Protein AF-A0A836RJ78-F1 (afdb_monomer_lite)

Structure (mmCIF, N/CA/C/O backbone):
data_AF-A0A836RJ78-F1
#
_entry.id   AF-A0A836RJ78-F1
#
loop_
_atom_site.group_PDB
_atom_site.id
_atom_site.type_symbol
_atom_site.label_atom_id
_atom_site.label_alt_id
_atom_site.label_comp_id
_atom_site.label_asym_id
_atom_site.label_entity_id
_atom_site.label_seq_id
_atom_site.pdbx_PDB_ins_code
_atom_site.Cartn_x
_atom_site.Cartn_y
_atom_site.Cartn_z
_atom_site.occupancy
_atom_site.B_iso_or_equiv
_atom_site.auth_seq_id
_atom_site.auth_comp_id
_atom_site.auth_asym_id
_atom_site.auth_atom_id
_atom_site.pdbx_PDB_model_num
ATOM 1 N N . MET A 1 1 ? 1.243 12.152 -1.945 1.00 72.06 1 MET A N 1
ATOM 2 C CA . MET A 1 1 ? 0.239 11.650 -2.919 1.00 72.06 1 MET A CA 1
ATOM 3 C C . MET A 1 1 ? -0.428 10.398 -2.360 1.00 72.06 1 MET A C 1
ATOM 5 O O . MET A 1 1 ? 0.241 9.687 -1.631 1.00 72.06 1 MET A O 1
ATOM 9 N N . LEU A 1 2 ? -1.726 10.197 -2.639 1.00 92.31 2 LEU A N 1
ATOM 10 C CA . LEU A 1 2 ? -2.686 9.185 -2.127 1.00 92.31 2 LEU A CA 1
ATOM 11 C C . LEU A 1 2 ? -2.325 8.403 -0.845 1.00 92.31 2 LEU A C 1
ATOM 13 O O . LEU A 1 2 ? -3.005 8.567 0.161 1.00 92.31 2 LEU A O 1
ATOM 17 N N . THR A 1 3 ? -1.271 7.590 -0.859 1.00 96.31 3 THR A N 1
ATOM 18 C CA . THR A 1 3 ? -0.693 6.904 0.308 1.00 96.31 3 THR A CA 1
ATOM 19 C C . THR A 1 3 ? -0.531 7.814 1.521 1.00 96.31 3 THR A C 1
ATOM 21 O O . THR A 1 3 ? -0.922 7.442 2.620 1.00 96.31 3 THR A O 1
ATOM 24 N N . ASP A 1 4 ? -0.008 9.029 1.328 1.00 97.50 4 ASP A N 1
ATOM 25 C CA . ASP A 1 4 ? 0.209 9.966 2.439 1.00 97.50 4 ASP A CA 1
ATOM 26 C C . ASP A 1 4 ? -1.122 10.441 3.038 1.00 97.50 4 ASP A C 1
ATOM 28 O O . ASP A 1 4 ? -1.225 10.646 4.241 1.00 97.50 4 ASP A O 1
ATOM 32 N N . GLN A 1 5 ? -2.159 10.581 2.203 1.00 97.62 5 GLN A N 1
ATOM 33 C CA . GLN A 1 5 ? -3.507 10.953 2.644 1.00 97.62 5 GLN A CA 1
ATOM 34 C C . GLN A 1 5 ? -4.193 9.790 3.369 1.00 97.62 5 GLN A C 1
ATOM 36 O O . GLN A 1 5 ? -4.880 10.010 4.363 1.00 97.62 5 GLN A O 1
ATOM 41 N N . ALA A 1 6 ? -3.971 8.554 2.913 1.00 98.00 6 ALA A N 1
ATOM 42 C CA . ALA A 1 6 ? -4.425 7.351 3.604 1.00 98.00 6 ALA A CA 1
ATOM 43 C C . ALA A 1 6 ? -3.778 7.228 4.993 1.00 98.00 6 ALA A C 1
ATOM 45 O O . ALA A 1 6 ? -4.482 7.036 5.981 1.00 98.00 6 ALA A O 1
ATOM 46 N N . ILE A 1 7 ? -2.457 7.416 5.082 1.00 98.38 7 ILE A N 1
ATOM 47 C CA . ILE A 1 7 ? -1.713 7.436 6.349 1.00 98.38 7 ILE A CA 1
ATOM 48 C C . ILE A 1 7 ? -2.238 8.540 7.269 1.00 98.38 7 ILE A C 1
ATOM 50 O O . ILE A 1 7 ? -2.591 8.260 8.412 1.00 98.38 7 ILE A O 1
ATOM 54 N N . TRP A 1 8 ? -2.368 9.766 6.754 1.00 98.44 8 TRP A N 1
ATOM 55 C CA . TRP A 1 8 ? -2.912 10.892 7.511 1.00 98.44 8 TRP A CA 1
ATOM 56 C C . TRP A 1 8 ? -4.312 10.580 8.056 1.00 98.44 8 TRP A C 1
ATOM 58 O O . TRP A 1 8 ? -4.587 10.808 9.234 1.00 98.44 8 TRP A O 1
ATOM 68 N N . PHE A 1 9 ? -5.188 10.002 7.231 1.00 98.50 9 PHE A N 1
ATOM 69 C CA . PHE A 1 9 ? -6.529 9.608 7.648 1.00 98.50 9 PHE A CA 1
ATOM 70 C C . PHE A 1 9 ? -6.489 8.567 8.772 1.00 98.50 9 PHE A C 1
ATOM 72 O O . PHE A 1 9 ? -7.209 8.719 9.757 1.00 98.50 9 PHE A O 1
ATOM 79 N N . ILE A 1 10 ? -5.649 7.535 8.657 1.00 98.31 10 ILE A N 1
ATOM 80 C CA . ILE A 1 10 ? -5.497 6.502 9.693 1.00 98.31 10 ILE A CA 1
ATOM 81 C C . ILE A 1 10 ? -5.029 7.138 11.009 1.00 98.31 10 ILE A C 1
ATOM 83 O O . ILE A 1 10 ? -5.636 6.898 12.053 1.00 98.31 10 ILE A O 1
ATOM 87 N N . GLU A 1 11 ? -4.013 8.003 10.967 1.00 98.19 11 GLU A N 1
ATOM 88 C CA . GLU A 1 11 ? -3.467 8.680 12.153 1.00 98.19 11 GLU A CA 1
ATOM 89 C C . GLU A 1 11 ? -4.524 9.510 12.894 1.00 98.19 11 GLU A C 1
ATOM 91 O O . GLU A 1 11 ? -4.601 9.458 14.122 1.00 98.19 11 GLU A O 1
ATOM 96 N N . HIS A 1 12 ? -5.381 10.222 12.159 1.00 98.31 12 HIS A N 1
ATOM 97 C CA . HIS A 1 12 ? -6.412 11.096 12.732 1.00 98.31 12 HIS A CA 1
ATOM 98 C C . HIS A 1 12 ? -7.692 10.354 13.143 1.00 98.31 12 HIS A C 1
ATOM 100 O O . HIS A 1 12 ? -8.584 10.951 13.745 1.00 98.31 12 HIS A O 1
ATOM 106 N N . ASN A 1 13 ? -7.805 9.061 12.827 1.00 98.12 13 ASN A N 1
ATOM 107 C CA . ASN A 1 13 ? -8.980 8.246 13.142 1.00 98.12 13 ASN A CA 1
ATOM 108 C C . ASN A 1 13 ? -8.655 7.001 13.975 1.00 98.12 13 ASN A C 1
ATOM 110 O O . ASN A 1 13 ? -9.552 6.208 14.241 1.00 98.12 13 ASN A O 1
ATOM 114 N N . LYS A 1 14 ? -7.410 6.840 14.434 1.00 97.44 14 LYS A N 1
ATOM 115 C CA . LYS A 1 14 ? -6.915 5.648 15.143 1.00 97.44 14 LYS A CA 1
ATOM 116 C C . LYS A 1 14 ? -7.716 5.243 16.391 1.00 97.44 14 LYS A C 1
ATOM 118 O O . LYS A 1 14 ? -7.710 4.064 16.747 1.00 97.44 14 LYS A O 1
ATOM 123 N N . ASP A 1 15 ? -8.409 6.187 17.030 1.00 97.69 15 ASP A N 1
ATOM 124 C CA . ASP A 1 15 ? -9.154 5.985 18.283 1.00 97.69 15 ASP A CA 1
ATOM 125 C C . ASP A 1 15 ? -10.634 5.607 18.071 1.00 97.69 15 ASP A C 1
ATOM 127 O O . ASP A 1 15 ? -11.384 5.442 19.034 1.00 97.69 15 ASP A O 1
ATOM 131 N N . ARG A 1 16 ? -11.078 5.447 16.817 1.00 97.56 16 ARG A N 1
ATOM 132 C CA . ARG A 1 16 ? -12.441 5.016 16.467 1.00 97.56 16 ARG A CA 1
ATOM 133 C C . ARG A 1 16 ? -12.436 4.049 15.276 1.00 97.56 16 ARG A C 1
ATOM 135 O O . ARG A 1 16 ? -11.503 4.079 14.477 1.00 97.56 16 ARG A O 1
ATOM 142 N N . PRO A 1 17 ? -13.471 3.208 15.103 1.00 98.00 17 PRO A N 1
ATOM 143 C CA . PRO A 1 17 ? -13.610 2.419 13.884 1.00 98.00 17 PRO A CA 1
ATOM 144 C C . PRO A 1 17 ? -13.657 3.321 12.646 1.00 98.00 17 PRO A C 1
ATOM 146 O O . PRO A 1 17 ? -14.312 4.369 12.656 1.00 98.00 17 PRO A O 1
ATOM 149 N N . PHE A 1 18 ? -12.988 2.901 11.576 1.00 98.12 18 PHE A N 1
ATOM 150 C CA . PHE A 1 18 ? -12.982 3.607 10.301 1.00 98.12 18 PHE A CA 1
ATOM 151 C C . PHE A 1 18 ? -13.168 2.642 9.131 1.00 98.12 18 PHE A C 1
ATOM 153 O O . PHE A 1 18 ? -12.894 1.448 9.229 1.00 98.12 18 PHE A O 1
ATOM 160 N N . PHE A 1 19 ? -13.618 3.195 8.008 1.00 98.12 19 PHE A N 1
ATOM 161 C CA . PHE A 1 19 ? -13.614 2.537 6.711 1.00 98.12 19 PHE A CA 1
ATOM 162 C C . PHE A 1 19 ? -12.801 3.398 5.748 1.00 98.12 19 PHE A C 1
ATOM 164 O O . PHE A 1 19 ? -13.017 4.608 5.669 1.00 98.12 19 PHE A O 1
ATOM 171 N N . LEU A 1 20 ? -11.861 2.775 5.042 1.00 97.88 20 LEU A N 1
ATOM 172 C CA . LEU A 1 20 ? -10.980 3.441 4.093 1.00 97.88 20 LEU A CA 1
ATOM 173 C C . LEU A 1 20 ? -10.846 2.569 2.846 1.00 97.88 20 LEU A C 1
ATOM 175 O O . LEU A 1 20 ? -10.470 1.405 2.935 1.00 97.88 20 LEU A O 1
ATOM 179 N N . THR A 1 21 ? -11.133 3.151 1.685 1.00 97.50 21 THR A N 1
ATOM 180 C CA . THR A 1 21 ? -10.831 2.554 0.381 1.00 97.50 21 THR A CA 1
ATOM 181 C C . THR A 1 21 ? -9.705 3.352 -0.256 1.00 97.50 21 THR A C 1
ATOM 183 O O . THR A 1 21 ? -9.824 4.567 -0.414 1.00 97.50 21 THR A O 1
ATOM 186 N N . VAL A 1 22 ? -8.613 2.676 -0.607 1.00 96.38 22 VAL A N 1
ATOM 187 C CA . VAL A 1 22 ? -7.462 3.289 -1.275 1.00 96.38 22 VAL A CA 1
ATOM 188 C C . VAL A 1 22 ? -7.372 2.717 -2.683 1.00 96.38 22 VAL A C 1
ATOM 190 O O . VAL A 1 22 ? -6.897 1.605 -2.878 1.00 96.38 22 VAL A O 1
ATOM 193 N N . SER A 1 23 ? -7.864 3.476 -3.659 1.00 94.94 23 SER A N 1
ATOM 194 C CA . SER A 1 23 ? -7.882 3.069 -5.066 1.00 94.94 23 SER A CA 1
ATOM 195 C C . SER A 1 23 ? -6.689 3.671 -5.799 1.00 94.94 23 SER A C 1
ATOM 197 O O . SER A 1 23 ? -6.762 4.784 -6.324 1.00 94.94 23 SER A O 1
ATOM 199 N N . HIS A 1 24 ? -5.563 2.962 -5.799 1.00 92.06 24 HIS A N 1
ATOM 200 C CA . HIS A 1 24 ? -4.395 3.376 -6.571 1.00 92.06 24 HIS A CA 1
ATOM 201 C C . HIS A 1 24 ? -4.699 3.407 -8.067 1.00 92.06 24 HIS A C 1
ATOM 203 O O . HIS A 1 24 ? -5.352 2.519 -8.601 1.00 92.06 24 HIS A O 1
ATOM 209 N N . TYR A 1 25 ? -4.187 4.433 -8.751 1.00 87.38 25 TYR A N 1
ATOM 210 C CA . TYR A 1 25 ? -4.277 4.518 -10.210 1.00 87.38 25 TYR A CA 1
ATOM 211 C C . TYR A 1 25 ? -3.313 3.542 -10.900 1.00 87.38 25 TYR A C 1
ATOM 213 O O . TYR A 1 25 ? -3.608 3.011 -11.968 1.00 87.38 25 TYR A O 1
ATOM 221 N N . ALA A 1 26 ? -2.155 3.279 -10.282 1.00 84.25 26 ALA A N 1
ATOM 222 C CA . ALA A 1 26 ? -1.251 2.239 -10.753 1.00 84.25 26 ALA A CA 1
ATOM 223 C C . ALA A 1 26 ? -1.970 0.878 -10.689 1.00 84.25 26 ALA A C 1
ATOM 225 O O . ALA A 1 26 ? -2.561 0.543 -9.670 1.00 84.25 26 ALA A O 1
ATOM 226 N N . VAL A 1 27 ? -1.956 0.055 -11.733 1.00 88.19 27 VAL A N 1
ATOM 227 C CA . VAL A 1 27 ? -1.054 0.050 -12.903 1.00 88.19 27 VAL A CA 1
ATOM 228 C C . VAL A 1 27 ? -1.744 0.435 -14.221 1.00 88.19 27 VAL A C 1
ATOM 230 O O . VAL A 1 27 ? -1.347 -0.029 -15.291 1.00 88.19 27 VAL A O 1
ATOM 233 N N . HIS A 1 28 ? -2.803 1.249 -14.153 1.00 87.69 28 HIS A N 1
ATOM 234 C CA . HIS A 1 28 ? -3.562 1.651 -15.335 1.00 87.69 28 HIS A CA 1
ATOM 235 C C . HIS A 1 28 ? -2.687 2.430 -16.328 1.00 87.69 28 HIS A C 1
ATOM 237 O O . HIS A 1 28 ? -1.810 3.201 -15.944 1.00 87.69 28 HIS A O 1
ATOM 243 N N . ILE A 1 29 ? -2.950 2.227 -17.619 1.00 82.44 29 ILE A N 1
ATOM 244 C CA . ILE A 1 29 ? -2.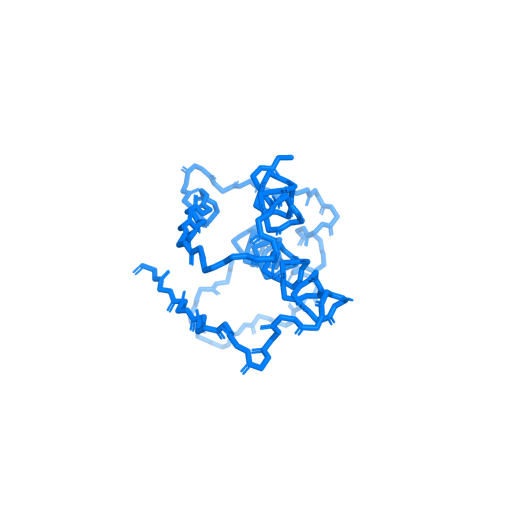259 2.910 -18.716 1.00 82.44 29 ILE A CA 1
ATOM 245 C C . ILE A 1 29 ? -2.487 4.442 -18.680 1.00 82.44 29 ILE A C 1
ATOM 247 O O . ILE A 1 29 ? -3.541 4.892 -18.216 1.00 82.44 29 ILE A O 1
ATOM 251 N N . PRO A 1 30 ? -1.556 5.268 -19.199 1.00 88.56 30 PRO A N 1
ATOM 252 C CA . PRO A 1 30 ? -0.249 4.916 -19.767 1.00 88.56 30 PRO A CA 1
ATOM 253 C C . PRO A 1 30 ? 0.728 4.370 -18.717 1.00 88.56 30 PRO A C 1
ATOM 255 O O . PRO A 1 30 ? 0.626 4.674 -17.534 1.00 88.56 30 PRO A O 1
ATOM 258 N N . LEU A 1 31 ? 1.665 3.526 -19.156 1.00 90.12 31 LEU A N 1
ATOM 259 C CA . LEU A 1 31 ? 2.653 2.935 -18.257 1.00 90.12 31 LEU A CA 1
ATOM 260 C C . LEU A 1 31 ? 3.794 3.917 -18.009 1.00 90.12 31 LEU A C 1
ATOM 262 O O . LEU A 1 31 ? 4.531 4.253 -18.936 1.00 90.12 31 LEU A O 1
ATOM 266 N N . GLU A 1 32 ? 3.964 4.321 -16.756 1.00 89.75 32 GLU A N 1
ATOM 267 C CA . GLU A 1 32 ? 4.958 5.309 -16.353 1.00 89.75 32 GLU A CA 1
ATOM 268 C C . GLU A 1 32 ? 5.648 4.878 -15.059 1.00 89.75 32 GLU A C 1
ATOM 270 O O . GLU A 1 32 ? 5.012 4.553 -14.058 1.00 89.75 32 GLU A O 1
ATOM 275 N N . ALA A 1 33 ? 6.977 4.877 -15.080 1.00 91.38 33 ALA A N 1
ATOM 276 C CA . ALA A 1 33 ? 7.816 4.616 -13.921 1.00 91.38 33 ALA A CA 1
ATOM 277 C C . ALA A 1 33 ? 9.137 5.375 -14.074 1.00 91.38 33 ALA A C 1
ATOM 279 O O . ALA A 1 33 ? 9.522 5.744 -15.187 1.00 91.38 33 ALA A O 1
ATOM 280 N N . THR A 1 34 ? 9.844 5.601 -12.965 1.00 91.88 34 THR A N 1
ATOM 281 C CA . THR A 1 34 ? 11.142 6.278 -13.024 1.00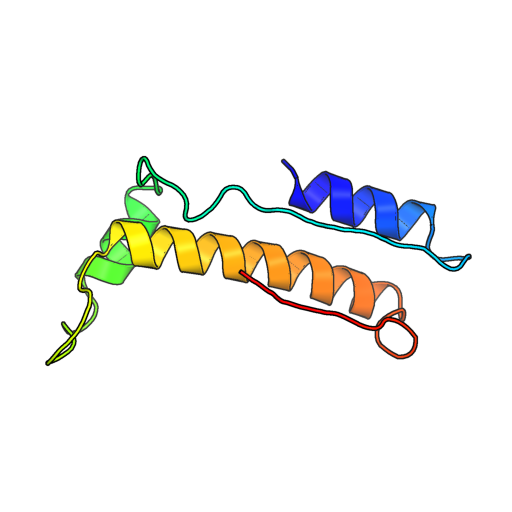 91.88 34 THR A CA 1
ATOM 282 C C . THR A 1 34 ? 12.164 5.427 -13.787 1.00 91.88 34 THR A C 1
ATOM 284 O O . THR A 1 34 ? 12.104 4.191 -13.723 1.00 91.88 34 THR A O 1
ATOM 287 N N . PRO A 1 35 ? 13.125 6.044 -14.498 1.00 93.38 35 PRO A N 1
ATOM 288 C CA . PRO A 1 35 ? 14.149 5.303 -15.229 1.00 93.38 35 PRO A CA 1
ATOM 289 C C . PRO A 1 35 ? 14.909 4.307 -14.346 1.00 93.38 35 PRO A C 1
ATOM 291 O O . PRO A 1 35 ? 15.155 3.179 -14.773 1.00 93.38 35 PRO A O 1
ATOM 294 N N . GLU A 1 36 ? 15.220 4.672 -13.099 1.00 93.44 36 GLU A N 1
ATOM 295 C CA . GLU A 1 36 ? 15.947 3.807 -12.164 1.00 93.44 36 GLU A CA 1
ATOM 296 C C . GLU A 1 36 ? 15.158 2.533 -11.836 1.00 93.44 36 GLU A C 1
ATOM 298 O O . GLU A 1 36 ? 15.719 1.431 -11.839 1.00 93.44 36 GLU A O 1
ATOM 303 N N . ALA A 1 37 ? 13.849 2.669 -11.602 1.00 93.38 37 ALA A N 1
ATOM 304 C CA . ALA A 1 37 ? 12.974 1.538 -11.325 1.00 93.38 37 ALA A CA 1
ATOM 305 C C . ALA A 1 37 ? 12.861 0.623 -12.554 1.00 93.38 37 ALA A C 1
ATOM 307 O O . ALA A 1 37 ? 12.962 -0.597 -12.436 1.00 93.38 37 ALA A O 1
ATOM 308 N N . VAL A 1 38 ? 12.747 1.191 -13.757 1.00 94.94 38 VAL A N 1
ATOM 309 C CA . VAL A 1 38 ? 12.703 0.410 -15.004 1.00 94.94 38 VAL A CA 1
ATOM 310 C C . VAL A 1 38 ? 14.006 -0.367 -15.226 1.00 94.94 38 VAL A C 1
ATOM 312 O O . VAL A 1 38 ? 13.969 -1.552 -15.575 1.00 94.94 38 VAL A O 1
ATOM 315 N N . GLU A 1 39 ? 15.165 0.257 -15.001 1.00 94.81 39 GLU A N 1
ATOM 316 C CA . GLU A 1 39 ? 16.474 -0.391 -15.163 1.00 94.81 39 GLU A CA 1
ATOM 317 C C . GLU A 1 39 ? 16.665 -1.581 -14.217 1.00 94.81 39 GLU A C 1
ATOM 319 O O . GLU A 1 39 ? 17.231 -2.606 -14.614 1.00 94.81 39 GLU A O 1
ATOM 324 N N . LYS A 1 40 ? 16.139 -1.504 -12.989 1.00 94.69 40 LYS A N 1
ATOM 325 C CA . LYS A 1 40 ? 16.127 -2.636 -12.051 1.00 94.69 40 LYS A CA 1
ATOM 326 C C . LYS A 1 40 ? 15.449 -3.866 -12.659 1.00 94.69 40 LYS A C 1
ATOM 328 O O . LYS A 1 40 ? 15.977 -4.971 -12.538 1.00 94.69 40 LYS A O 1
ATOM 333 N N . PHE A 1 41 ? 14.311 -3.690 -13.331 1.00 94.25 41 PHE A N 1
ATOM 334 C CA . PHE A 1 41 ? 13.563 -4.801 -13.928 1.00 94.25 41 PHE A CA 1
ATOM 335 C C . PHE A 1 41 ? 14.103 -5.244 -15.290 1.00 94.25 41 PHE A C 1
ATOM 337 O O . PHE A 1 41 ? 14.001 -6.426 -15.609 1.00 94.25 41 PHE A O 1
ATOM 344 N N . LYS A 1 42 ? 14.764 -4.369 -16.060 1.00 93.19 42 LYS A N 1
ATOM 345 C CA . LYS A 1 42 ? 15.480 -4.772 -17.289 1.00 93.19 42 LYS A CA 1
ATOM 346 C C . LYS A 1 42 ? 16.628 -5.747 -17.022 1.00 93.19 42 LYS A C 1
ATOM 348 O O . LYS A 1 42 ? 16.920 -6.582 -17.873 1.00 93.19 42 LYS A O 1
ATOM 353 N N . LYS A 1 43 ? 17.273 -5.639 -15.856 1.00 93.19 43 LYS A N 1
ATOM 354 C CA . LYS A 1 43 ? 18.373 -6.523 -15.435 1.00 93.19 43 LYS A CA 1
ATOM 355 C C . LYS A 1 43 ? 17.898 -7.886 -14.925 1.00 93.19 43 LYS A C 1
ATOM 357 O O . LYS A 1 43 ? 18.726 -8.778 -14.750 1.00 93.19 43 LYS A O 1
ATOM 362 N N . LYS A 1 44 ? 16.599 -8.061 -14.657 1.00 90.44 44 LYS A N 1
ATOM 363 C CA . LYS A 1 44 ? 16.063 -9.342 -14.183 1.00 90.44 44 LYS A CA 1
ATOM 364 C C . LYS A 1 44 ? 15.963 -10.351 -15.337 1.00 90.44 44 LYS A C 1
ATOM 366 O O . LYS A 1 44 ? 15.703 -9.952 -16.474 1.00 90.44 44 LYS A O 1
ATOM 371 N N . PRO A 1 45 ? 16.144 -11.658 -15.066 1.00 89.69 45 PRO A N 1
ATOM 372 C CA . PRO A 1 45 ? 15.927 -12.698 -16.064 1.00 89.69 45 PRO A CA 1
ATOM 373 C C . PRO A 1 45 ? 14.518 -12.605 -16.647 1.00 89.69 45 PRO A C 1
ATOM 375 O O . PRO A 1 45 ? 13.545 -12.423 -15.913 1.00 89.69 45 PRO A O 1
ATOM 378 N N . LYS A 1 46 ? 14.408 -12.744 -17.969 1.00 88.12 46 LYS A N 1
ATOM 379 C CA . LYS A 1 46 ? 13.105 -12.761 -18.632 1.00 88.12 46 LYS A CA 1
ATOM 380 C C . LYS A 1 46 ? 12.373 -14.052 -18.264 1.00 88.12 46 LYS A C 1
ATOM 382 O O . LYS A 1 46 ? 12.998 -15.115 -18.297 1.00 88.12 46 LYS A O 1
ATOM 387 N N . PRO A 1 47 ? 11.073 -13.989 -17.938 1.00 86.06 47 PRO A N 1
ATOM 388 C CA . PRO A 1 47 ? 10.313 -15.198 -17.688 1.00 86.06 47 PRO A CA 1
ATOM 389 C C . PRO A 1 47 ? 10.205 -16.017 -18.989 1.00 86.06 47 PRO A C 1
ATOM 391 O O . PRO A 1 47 ? 10.132 -15.432 -20.074 1.00 86.06 47 PRO A O 1
ATOM 394 N N . PRO A 1 48 ? 10.184 -17.359 -18.909 1.00 86.50 48 PRO A N 1
ATOM 395 C CA . PRO A 1 48 ? 10.052 -18.219 -20.088 1.00 86.50 48 PRO A CA 1
ATOM 396 C C . PRO A 1 48 ? 8.692 -18.054 -20.786 1.00 86.50 48 PRO A C 1
ATOM 398 O O . PRO A 1 48 ? 8.567 -18.329 -21.975 1.00 86.50 48 PRO A O 1
ATOM 401 N N . THR A 1 4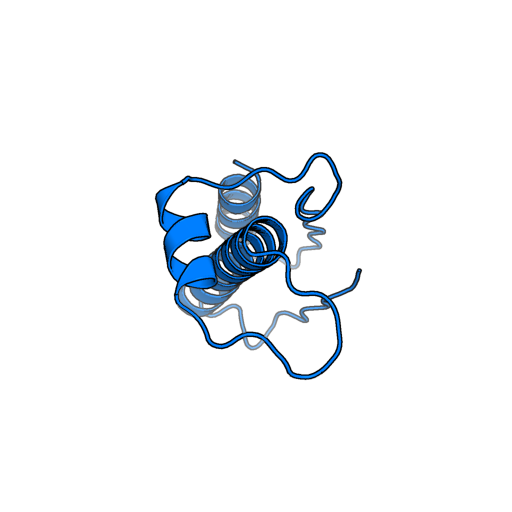9 ? 7.679 -17.584 -20.053 1.00 88.31 49 THR A N 1
ATOM 402 C CA . THR A 1 49 ? 6.311 -17.331 -20.521 1.00 88.31 49 THR A CA 1
ATOM 403 C C . THR A 1 49 ? 5.714 -16.128 -19.787 1.00 88.31 49 THR A C 1
ATOM 405 O O . THR A 1 49 ? 6.087 -15.860 -18.647 1.00 88.31 49 THR A O 1
ATOM 408 N N . GLY A 1 50 ? 4.728 -15.453 -20.383 1.00 84.00 50 GLY A N 1
ATOM 409 C CA . GLY A 1 50 ? 3.976 -14.370 -19.736 1.00 84.00 50 GLY A CA 1
ATOM 410 C C . GLY A 1 50 ? 4.462 -12.962 -20.091 1.00 84.00 50 GLY A C 1
ATOM 411 O O . GLY A 1 50 ? 5.216 -12.759 -21.042 1.00 84.00 50 GLY A O 1
ATOM 412 N N . VAL A 1 51 ? 3.977 -11.968 -19.342 1.00 82.31 51 VAL A N 1
ATOM 413 C CA . VAL A 1 51 ? 4.259 -10.549 -19.603 1.00 82.31 51 VAL A CA 1
ATOM 414 C C . VAL A 1 51 ? 5.682 -10.205 -19.166 1.00 82.31 51 VAL A C 1
ATOM 416 O O . VAL A 1 51 ? 6.039 -10.345 -18.000 1.00 82.31 51 VAL A O 1
ATOM 419 N N . ASN A 1 52 ? 6.482 -9.692 -20.100 1.00 88.12 52 ASN A N 1
ATOM 420 C CA . ASN A 1 52 ? 7.828 -9.189 -19.841 1.00 88.12 52 ASN A CA 1
ATOM 421 C C . ASN A 1 52 ? 7.906 -7.688 -20.157 1.00 88.12 52 ASN A C 1
ATOM 423 O O . ASN A 1 52 ? 8.438 -7.282 -21.191 1.00 88.12 52 ASN A O 1
ATOM 427 N N . ASN A 1 53 ? 7.337 -6.866 -19.273 1.00 93.44 53 ASN A N 1
ATOM 428 C CA . ASN A 1 53 ? 7.355 -5.410 -19.389 1.00 93.44 53 ASN A CA 1
ATOM 429 C C . ASN A 1 53 ? 7.989 -4.786 -18.126 1.00 93.44 53 ASN A C 1
ATOM 431 O O . ASN A 1 53 ? 7.337 -4.730 -17.083 1.00 93.44 53 ASN A O 1
ATOM 435 N N . PRO A 1 54 ? 9.246 -4.307 -18.205 1.00 93.88 54 PRO A N 1
ATOM 436 C CA . PRO A 1 54 ? 9.943 -3.697 -17.072 1.00 93.88 54 PRO A CA 1
ATOM 437 C C . PRO A 1 54 ? 9.268 -2.446 -16.496 1.00 93.88 54 PRO A C 1
ATOM 439 O O . PRO A 1 54 ? 9.379 -2.209 -15.298 1.00 93.88 54 PRO A O 1
ATOM 442 N N . VAL A 1 55 ? 8.554 -1.663 -17.316 1.00 94.44 55 VAL A N 1
ATOM 443 C CA . VAL A 1 55 ? 7.812 -0.478 -16.846 1.00 94.44 55 VAL A CA 1
ATOM 444 C C . VAL A 1 55 ? 6.612 -0.910 -16.014 1.00 94.44 55 VAL A C 1
ATOM 446 O O . VAL A 1 55 ? 6.413 -0.417 -14.909 1.00 94.44 55 VAL A O 1
ATOM 449 N N . TYR A 1 56 ? 5.866 -1.901 -16.501 1.00 93.75 56 TYR A N 1
ATOM 450 C CA . TYR A 1 56 ? 4.750 -2.489 -15.764 1.00 93.75 56 TYR A CA 1
ATOM 451 C C . TYR A 1 56 ? 5.204 -3.089 -14.425 1.00 93.75 56 TYR A C 1
ATOM 453 O O . TYR A 1 56 ? 4.601 -2.831 -13.387 1.00 93.75 56 TYR A O 1
ATOM 461 N N . ALA A 1 57 ? 6.314 -3.833 -14.427 1.00 94.38 57 ALA A N 1
ATOM 462 C CA . ALA A 1 57 ? 6.879 -4.408 -13.210 1.00 94.38 57 ALA A CA 1
ATOM 463 C C . ALA A 1 57 ? 7.335 -3.330 -12.206 1.00 94.38 57 ALA A C 1
ATOM 465 O O . ALA A 1 57 ? 7.114 -3.481 -11.006 1.00 94.38 57 ALA A O 1
ATOM 466 N N . ALA A 1 58 ? 7.902 -2.222 -12.692 1.00 95.25 58 ALA A N 1
ATOM 467 C CA . ALA A 1 58 ? 8.255 -1.078 -11.857 1.00 95.25 58 ALA A CA 1
ATOM 468 C C . ALA A 1 58 ? 7.019 -0.394 -11.243 1.00 95.25 58 ALA A C 1
ATOM 470 O O . ALA A 1 58 ? 7.046 -0.020 -10.073 1.00 95.25 58 ALA A O 1
ATOM 471 N N . MET A 1 59 ? 5.913 -0.273 -11.985 1.00 95.06 59 MET A N 1
ATOM 472 C CA . MET A 1 59 ? 4.659 0.257 -11.435 1.00 95.06 59 MET A CA 1
ATOM 473 C C . MET A 1 59 ? 4.055 -0.660 -10.365 1.00 95.06 59 MET A C 1
ATOM 475 O O . MET A 1 59 ? 3.565 -0.155 -9.357 1.00 95.06 59 MET A O 1
ATOM 479 N N . ILE A 1 60 ? 4.114 -1.986 -10.557 1.00 94.50 60 ILE A N 1
ATOM 480 C CA . ILE A 1 60 ? 3.693 -2.959 -9.535 1.00 94.50 60 ILE A CA 1
ATOM 481 C C . ILE A 1 60 ? 4.518 -2.777 -8.265 1.00 94.50 60 ILE A C 1
ATOM 483 O O . ILE A 1 60 ? 3.954 -2.720 -7.180 1.00 94.50 60 ILE A O 1
ATOM 487 N N . GLU A 1 61 ? 5.839 -2.662 -8.391 1.00 95.06 61 GLU A N 1
ATOM 488 C CA . GLU A 1 61 ? 6.700 -2.459 -7.227 1.00 95.06 61 GLU A CA 1
ATOM 489 C C . GLU A 1 61 ? 6.376 -1.146 -6.506 1.00 95.06 61 GLU A C 1
ATOM 491 O O . GLU A 1 61 ? 6.288 -1.127 -5.285 1.00 95.06 61 GLU A O 1
ATOM 496 N N . ASN A 1 62 ? 6.106 -0.060 -7.232 1.00 93.31 62 ASN A N 1
ATOM 497 C CA . ASN A 1 62 ? 5.691 1.199 -6.609 1.00 93.31 62 ASN A CA 1
ATOM 498 C C . ASN A 1 62 ? 4.347 1.078 -5.866 1.00 93.31 62 ASN A C 1
ATOM 500 O O . ASN A 1 62 ? 4.180 1.670 -4.797 1.00 93.31 62 ASN A O 1
ATOM 504 N N . LEU A 1 63 ? 3.391 0.320 -6.415 1.00 95.12 63 LEU A N 1
ATOM 505 C CA . LEU A 1 63 ? 2.128 0.010 -5.742 1.00 95.12 63 LEU A CA 1
ATOM 506 C C . LEU A 1 63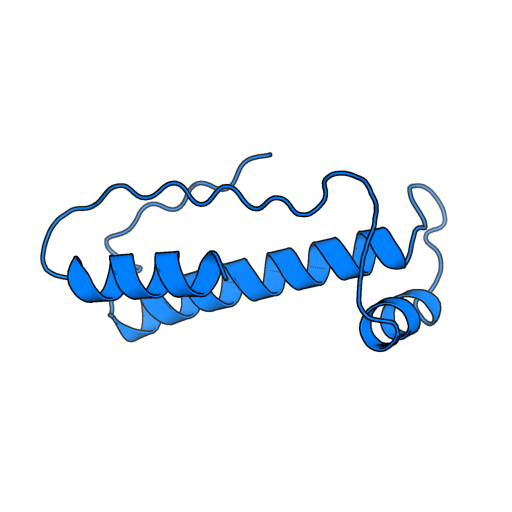 ? 2.371 -0.805 -4.465 1.00 95.12 63 LEU A C 1
ATOM 508 O O . LEU A 1 63 ? 1.858 -0.443 -3.409 1.00 95.12 63 LEU A O 1
ATOM 512 N N . ASP A 1 64 ? 3.191 -1.851 -4.552 1.00 96.19 64 ASP A N 1
ATOM 513 C CA . ASP A 1 64 ? 3.586 -2.694 -3.421 1.00 96.19 64 ASP A CA 1
ATOM 514 C C . ASP A 1 64 ? 4.231 -1.867 -2.299 1.00 96.19 64 ASP A C 1
ATOM 516 O O . ASP A 1 64 ? 3.775 -1.909 -1.158 1.00 96.19 64 ASP A O 1
ATOM 520 N N . GLN A 1 65 ? 5.187 -0.996 -2.635 1.00 96.06 65 GLN A N 1
ATOM 521 C CA . GLN A 1 65 ? 5.798 -0.070 -1.676 1.00 96.06 65 GLN A CA 1
ATOM 522 C C . GLN A 1 65 ? 4.773 0.881 -1.054 1.00 96.06 65 GLN A C 1
ATOM 524 O O . GLN A 1 65 ? 4.836 1.192 0.134 1.00 96.06 65 GLN A O 1
ATOM 529 N N . SER A 1 66 ? 3.788 1.342 -1.826 1.00 95.88 66 SER A N 1
ATOM 530 C CA . SER A 1 66 ? 2.717 2.151 -1.259 1.00 95.88 66 SER A CA 1
ATOM 531 C C . SER A 1 66 ? 1.845 1.375 -0.271 1.00 95.88 66 SER A C 1
ATOM 533 O O . SER A 1 66 ? 1.357 1.983 0.682 1.00 95.88 66 SER A O 1
ATOM 535 N N . ILE A 1 67 ? 1.569 0.101 -0.526 1.00 96.81 67 ILE A N 1
ATOM 536 C CA . ILE A 1 67 ? 0.777 -0.739 0.376 1.00 96.81 67 ILE A CA 1
ATOM 537 C C . ILE A 1 67 ? 1.587 -1.005 1.641 1.00 96.81 67 ILE A C 1
ATOM 539 O O . ILE A 1 67 ? 1.062 -0.803 2.734 1.00 96.81 67 ILE A O 1
ATOM 543 N N . ALA A 1 68 ? 2.872 -1.344 1.497 1.00 97.75 68 ALA A N 1
ATOM 544 C CA . ALA A 1 68 ? 3.795 -1.548 2.610 1.00 97.75 68 ALA A CA 1
ATOM 545 C C . ALA A 1 68 ? 3.771 -0.363 3.583 1.00 97.75 68 ALA A C 1
ATOM 547 O O . ALA A 1 68 ? 3.504 -0.556 4.762 1.00 97.75 68 ALA A O 1
ATOM 548 N N . ARG A 1 69 ? 3.879 0.874 3.081 1.00 98.25 69 ARG A N 1
ATOM 549 C CA . ARG A 1 69 ? 3.805 2.091 3.913 1.00 98.25 69 ARG A CA 1
ATOM 550 C C . ARG A 1 69 ? 2.506 2.223 4.721 1.00 98.25 69 ARG A C 1
ATOM 552 O O . ARG A 1 69 ? 2.516 2.779 5.816 1.00 98.25 69 ARG A O 1
ATOM 559 N N . ILE A 1 70 ? 1.372 1.765 4.183 1.00 98.06 70 ILE A N 1
ATOM 560 C CA . ILE A 1 70 ? 0.085 1.780 4.901 1.00 98.06 70 ILE A CA 1
ATOM 561 C C . ILE A 1 70 ? 0.076 0.700 5.988 1.00 98.06 70 ILE A C 1
ATOM 563 O O . ILE A 1 70 ? -0.364 0.970 7.103 1.00 98.06 70 ILE A O 1
ATOM 567 N N . LEU A 1 71 ? 0.569 -0.501 5.677 1.00 98.19 71 LEU A N 1
ATOM 568 C CA . LEU A 1 71 ? 0.661 -1.608 6.632 1.00 98.19 71 LEU A CA 1
ATOM 569 C C . LEU A 1 71 ? 1.616 -1.280 7.784 1.00 98.19 71 LEU A C 1
ATOM 571 O O . LEU A 1 71 ? 1.236 -1.418 8.941 1.00 98.19 71 LEU A O 1
ATOM 575 N N . GLU A 1 72 ? 2.793 -0.737 7.473 1.00 98.44 72 GLU A N 1
ATOM 576 C CA . GLU A 1 72 ? 3.766 -0.253 8.456 1.00 98.44 72 GLU A CA 1
ATOM 577 C C . GLU A 1 72 ? 3.137 0.785 9.386 1.00 98.44 72 GLU A C 1
ATOM 579 O O . GLU A 1 72 ? 3.288 0.707 10.601 1.00 98.44 72 GLU A O 1
ATOM 584 N N . LYS A 1 73 ? 2.346 1.720 8.844 1.00 98.44 73 LYS A N 1
ATOM 585 C CA . LYS A 1 73 ? 1.631 2.698 9.668 1.00 98.44 73 LYS A CA 1
ATOM 586 C C . LYS A 1 7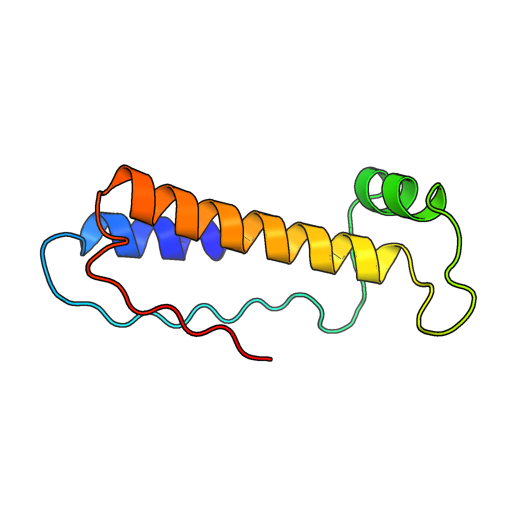3 ? 0.603 2.048 10.601 1.00 98.44 73 LYS A C 1
ATOM 588 O O . LYS A 1 73 ? 0.441 2.496 11.736 1.00 98.44 73 LYS A O 1
ATOM 593 N N . LEU A 1 74 ? -0.115 1.022 10.142 1.00 98.25 74 LEU A N 1
ATOM 594 C CA . LEU A 1 74 ? -1.039 0.268 10.995 1.00 98.25 74 LEU A CA 1
ATOM 595 C C . LEU A 1 74 ? -0.286 -0.464 12.114 1.00 98.25 74 LEU A C 1
ATOM 597 O O . LEU A 1 74 ? -0.753 -0.439 13.255 1.00 98.25 74 LEU A O 1
ATOM 601 N N . ASP A 1 75 ? 0.876 -1.047 11.813 1.00 98.31 75 ASP A N 1
ATOM 602 C CA . ASP A 1 75 ? 1.741 -1.705 12.796 1.00 98.31 75 ASP A CA 1
ATOM 603 C C . ASP A 1 75 ? 2.282 -0.703 13.829 1.00 98.31 75 ASP A C 1
ATOM 605 O O . ASP A 1 75 ? 2.136 -0.926 15.033 1.00 98.31 75 ASP A O 1
ATOM 609 N N . GLU A 1 76 ? 2.817 0.439 13.383 1.00 98.38 76 GLU A N 1
ATOM 610 C CA . GLU A 1 76 ? 3.312 1.532 14.239 1.00 98.38 76 GLU A CA 1
ATOM 611 C C . GLU A 1 76 ? 2.251 2.031 15.229 1.00 98.38 76 GLU A C 1
ATOM 613 O 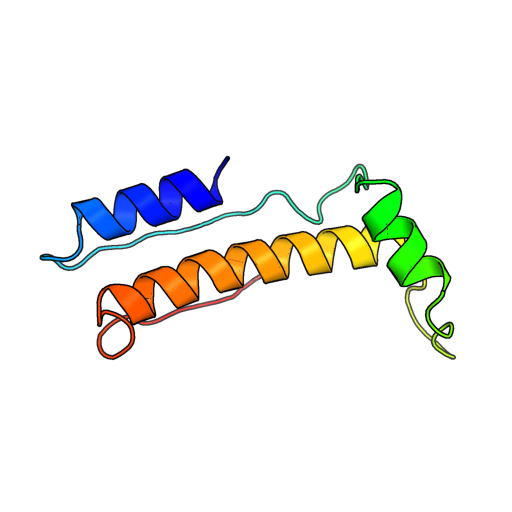O . GLU A 1 76 ? 2.555 2.362 16.376 1.00 98.38 76 GLU A O 1
ATOM 618 N N . LEU A 1 77 ? 0.992 2.090 14.790 1.00 98.06 77 LEU A N 1
ATOM 619 C CA . LEU A 1 77 ? -0.140 2.542 15.598 1.00 98.06 77 LEU A CA 1
ATOM 620 C C . LEU A 1 77 ? -0.814 1.404 16.386 1.00 98.06 77 LEU A C 1
ATOM 622 O O . LEU A 1 77 ? -1.839 1.641 17.031 1.00 98.06 77 LEU A O 1
ATOM 626 N N . ALA A 1 78 ? -0.267 0.184 16.338 1.00 98.06 78 ALA A N 1
ATOM 627 C CA . ALA A 1 78 ? -0.828 -1.025 16.945 1.00 98.06 78 ALA A CA 1
ATOM 628 C C . ALA A 1 78 ? -2.290 -1.305 16.525 1.00 98.06 78 ALA A C 1
ATOM 630 O O . ALA A 1 78 ? -3.111 -1.793 17.310 1.00 98.06 78 ALA A O 1
ATOM 631 N N . LEU A 1 79 ? -2.628 -0.989 15.273 1.00 98.12 79 LEU A N 1
ATOM 632 C CA . LEU A 1 79 ? -3.962 -1.151 14.687 1.00 98.12 79 LEU A CA 1
ATOM 633 C C . LEU A 1 79 ? -4.144 -2.487 13.960 1.00 98.12 79 LEU A C 1
ATOM 635 O O . LEU A 1 79 ? -5.284 -2.892 13.721 1.00 98.12 79 LEU A O 1
ATOM 639 N N . THR A 1 80 ? -3.062 -3.188 13.633 1.00 97.19 80 THR A N 1
ATOM 640 C CA . THR A 1 80 ? -3.076 -4.395 12.789 1.00 97.19 80 THR A CA 1
ATOM 641 C C . THR A 1 80 ? -3.984 -5.495 13.331 1.00 97.19 80 THR A C 1
ATOM 643 O O . THR A 1 80 ? -4.805 -6.036 12.598 1.00 97.19 80 THR A O 1
ATOM 646 N N . ASN A 1 81 ? -3.962 -5.741 14.645 1.00 96.75 81 ASN A N 1
ATOM 647 C CA . ASN A 1 81 ? -4.790 -6.777 15.283 1.00 96.75 81 ASN A CA 1
ATOM 648 C C . ASN A 1 81 ? -6.295 -6.449 15.333 1.00 96.75 81 ASN A C 1
ATOM 650 O O . ASN A 1 81 ? -7.087 -7.276 15.782 1.00 96.75 81 ASN A O 1
ATOM 654 N N . ARG A 1 82 ? -6.701 -5.246 14.910 1.00 96.69 82 ARG A N 1
ATOM 655 C CA . ARG A 1 82 ? -8.103 -4.796 14.893 1.00 96.69 82 ARG A CA 1
ATOM 656 C C . ARG A 1 82 ? -8.550 -4.226 13.548 1.00 96.69 82 ARG A C 1
ATOM 658 O O . ARG A 1 82 ? -9.583 -3.566 13.485 1.00 96.69 82 ARG A O 1
ATOM 665 N N . THR A 1 83 ? -7.781 -4.468 12.489 1.00 98.19 83 THR A N 1
ATOM 666 C CA . THR A 1 83 ? -8.060 -3.952 11.146 1.00 98.19 83 THR A CA 1
ATOM 667 C C . THR A 1 83 ? -8.171 -5.121 10.176 1.00 98.19 83 THR A C 1
ATOM 669 O O . THR A 1 83 ? -7.246 -5.915 10.045 1.00 98.19 83 THR A O 1
ATOM 672 N N . VAL A 1 84 ? -9.302 -5.227 9.476 1.00 98.00 84 VAL A N 1
ATOM 673 C CA . VAL A 1 84 ? -9.442 -6.150 8.343 1.00 98.00 84 VAL A CA 1
ATOM 674 C C . VAL A 1 84 ? -8.958 -5.439 7.089 1.00 98.00 84 VAL A C 1
ATOM 676 O O . VAL A 1 84 ? -9.435 -4.351 6.770 1.00 98.00 84 VAL A O 1
ATOM 679 N N . ILE A 1 85 ? -8.026 -6.063 6.374 1.00 97.44 85 ILE A N 1
ATOM 680 C CA . ILE A 1 85 ? -7.482 -5.545 5.120 1.00 97.44 85 ILE A CA 1
ATOM 681 C C . ILE A 1 85 ? -7.991 -6.420 3.981 1.00 97.44 85 ILE A C 1
ATOM 683 O O . ILE A 1 85 ? -7.861 -7.642 4.018 1.00 97.44 85 ILE A O 1
ATOM 687 N N . VAL A 1 86 ? -8.558 -5.780 2.963 1.00 97.56 86 VAL A N 1
ATOM 688 C CA . VAL A 1 86 ? -8.988 -6.434 1.727 1.00 97.56 86 VAL A CA 1
ATOM 689 C C . VAL A 1 86 ? -8.201 -5.823 0.579 1.00 97.56 86 VAL A C 1
ATOM 691 O O . VAL A 1 86 ? -8.214 -4.608 0.396 1.00 97.56 86 VAL A O 1
ATOM 694 N N . PHE A 1 87 ? -7.524 -6.671 -0.190 1.00 95.94 87 PHE A N 1
ATOM 695 C CA . PHE A 1 87 ? -6.834 -6.285 -1.415 1.00 95.94 87 PHE A CA 1
ATOM 696 C C . PHE A 1 87 ? -7.573 -6.878 -2.619 1.00 95.94 87 PHE A C 1
ATOM 698 O O . PHE A 1 87 ? -7.877 -8.070 -2.629 1.00 95.94 87 PHE A O 1
ATOM 705 N N . THR A 1 88 ? -7.884 -6.046 -3.614 1.00 94.56 88 THR A N 1
ATOM 706 C CA . THR A 1 88 ? -8.621 -6.435 -4.827 1.00 94.56 88 THR A CA 1
ATOM 707 C C . THR A 1 88 ? -8.201 -5.565 -6.016 1.00 94.56 88 THR A C 1
ATOM 709 O O . THR A 1 88 ? -7.685 -4.466 -5.810 1.00 94.56 88 THR A O 1
ATOM 712 N N . SER A 1 89 ? -8.430 -6.057 -7.241 1.00 88.44 89 SER A N 1
ATOM 713 C CA . SER A 1 89 ? -8.122 -5.401 -8.527 1.00 88.44 89 SER A CA 1
ATOM 714 C C . SER A 1 89 ? -9.322 -5.367 -9.460 1.00 88.44 89 SER A C 1
ATOM 716 O O . SER A 1 89 ? -10.025 -6.403 -9.479 1.00 88.44 89 SER A O 1
#

Secondary structure (DSSP, 8-state):
-THHHHHHHHHHHTTS---------TTSSSP---HHHHHHHHTSPPPSSS---HHHHHHHHHHHHHHHHHHHHHHHTT-GGG-------

Foldseek 3Di:
DQLVVLLVVCVVCVVHDDDDDRDDPPPDDPQDDDPVQLVVLVPDDADPDDDRHSSNVSSVVVVVVSVVSNVVSCVVSVNVVPDDDDDDD

Radius of gyration: 15.88 Å; chains: 1; bounding box: 32×30×39 Å

pLDDT: mean 94.16, std 4.8, range [72.06, 98.5]

Sequence (89 aa):
MLTDQAIWFIEHNKDRPFFLTVSHYAVHIPLEATPEAVEKFKKKPKPPTGVNNPVYAAMIENLDQSIARILEKLDELALTNRTVIVFTS